Protein AF-A0A240C287-F1 (afdb_monomer_lite)

Radius of gyration: 13.53 Å; chains: 1; bounding box: 30×16×38 Å

Organism: NCBI:txid1294

pLDDT: mean 85.74, std 6.28, range [61.5, 94.25]

Structure (mmCIF, N/CA/C/O backbone):
data_AF-A0A240C287-F1
#
_entry.id   AF-A0A240C287-F1
#
loop_
_atom_site.group_PDB
_atom_site.id
_atom_site.type_symbol
_atom_site.label_atom_id
_atom_site.label_alt_id
_atom_site.label_comp_id
_atom_site.label_asym_id
_atom_site.label_entity_id
_atom_site.label_seq_id
_atom_site.pdbx_PDB_ins_code
_atom_site.Cartn_x
_atom_site.Cartn_y
_atom_site.Cartn_z
_atom_site.occupancy
_atom_site.B_iso_or_equiv
_atom_site.auth_seq_id
_atom_site.auth_comp_id
_atom_site.auth_asym_id
_atom_site.auth_atom_id
_atom_site.pdbx_PDB_model_num
ATOM 1 N N . MET A 1 1 ? -13.931 -1.116 14.728 1.00 67.94 1 MET A N 1
ATOM 2 C CA . MET A 1 1 ? -13.907 -1.175 13.246 1.00 67.94 1 MET A CA 1
ATOM 3 C C . MET A 1 1 ? -13.516 0.127 12.539 1.00 67.94 1 MET A C 1
ATOM 5 O O . MET A 1 1 ? -13.131 0.064 11.373 1.00 67.94 1 MET A O 1
ATOM 9 N N . LYS A 1 2 ? -13.631 1.309 13.165 1.00 74.06 2 LYS A N 1
ATOM 10 C CA . LYS A 1 2 ? -13.395 2.599 12.483 1.00 74.06 2 LYS A CA 1
ATOM 11 C C . LYS A 1 2 ? -11.938 2.746 12.015 1.00 74.06 2 LYS A C 1
ATOM 13 O O . LYS A 1 2 ? -11.695 3.200 10.900 1.00 74.06 2 LYS A O 1
ATOM 18 N N . TYR A 1 3 ? -10.982 2.277 12.820 1.00 78.62 3 TYR A N 1
ATOM 19 C CA . TYR A 1 3 ? -9.550 2.363 12.514 1.00 78.62 3 TYR A CA 1
ATOM 20 C C . TYR A 1 3 ? -9.089 1.324 11.488 1.00 78.62 3 TYR A C 1
ATOM 22 O O . TYR A 1 3 ? -8.163 1.584 10.725 1.00 78.62 3 TYR A O 1
ATOM 30 N N . ARG A 1 4 ? -9.786 0.184 11.391 1.00 77.19 4 ARG A N 1
ATOM 31 C CA . ARG A 1 4 ? -9.576 -0.797 10.314 1.00 77.19 4 ARG A CA 1
ATOM 32 C C . ARG A 1 4 ? -9.947 -0.231 8.945 1.00 77.19 4 ARG A C 1
ATOM 34 O O . ARG A 1 4 ? -9.164 -0.356 8.012 1.00 77.19 4 ARG A O 1
ATOM 41 N N . ILE A 1 5 ? -11.105 0.423 8.836 1.00 83.56 5 ILE A N 1
ATOM 42 C CA . ILE A 1 5 ? -11.541 1.068 7.586 1.00 83.56 5 ILE A CA 1
A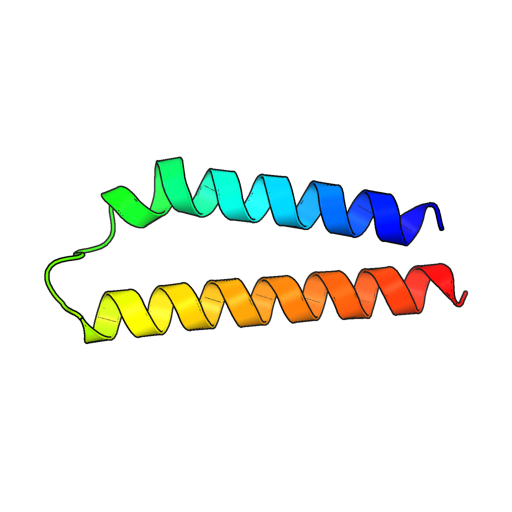TOM 43 C C . ILE A 1 5 ? -10.558 2.181 7.202 1.00 83.56 5 ILE A C 1
ATOM 45 O O . ILE A 1 5 ? -10.136 2.257 6.052 1.00 83.56 5 ILE A O 1
ATOM 49 N N . LEU A 1 6 ? -10.119 2.986 8.175 1.00 85.81 6 LEU A N 1
ATOM 50 C CA . LEU A 1 6 ? -9.116 4.029 7.951 1.00 85.81 6 LEU A CA 1
ATOM 51 C C . LEU A 1 6 ? -7.777 3.456 7.450 1.00 85.81 6 LEU A C 1
ATOM 53 O O . LEU A 1 6 ? -7.192 3.998 6.517 1.00 85.81 6 LEU A O 1
ATOM 57 N N . ALA A 1 7 ? -7.308 2.348 8.030 1.00 86.06 7 ALA A N 1
ATOM 58 C CA . ALA A 1 7 ? -6.080 1.674 7.610 1.00 86.06 7 ALA A CA 1
ATOM 59 C C . ALA A 1 7 ? -6.176 1.123 6.177 1.00 86.06 7 ALA A C 1
ATOM 61 O O . ALA A 1 7 ? -5.219 1.241 5.415 1.00 86.06 7 ALA A O 1
ATOM 62 N N . ILE A 1 8 ? -7.335 0.584 5.784 1.00 86.50 8 ILE A N 1
ATOM 63 C CA . ILE A 1 8 ? -7.592 0.125 4.408 1.00 86.50 8 ILE A CA 1
ATOM 64 C C . ILE A 1 8 ? -7.574 1.303 3.426 1.00 86.50 8 ILE A C 1
ATOM 66 O O . ILE A 1 8 ? -6.975 1.202 2.353 1.00 86.50 8 ILE A O 1
ATOM 70 N N . ILE A 1 9 ? -8.194 2.428 3.792 1.00 90.44 9 ILE A N 1
ATOM 71 C CA . ILE A 1 9 ? -8.187 3.649 2.973 1.00 90.44 9 ILE A CA 1
ATOM 72 C C . ILE A 1 9 ? -6.754 4.166 2.812 1.00 90.44 9 ILE A C 1
ATOM 74 O O . ILE A 1 9 ? -6.319 4.416 1.689 1.00 90.44 9 ILE A O 1
ATOM 78 N N . LEU A 1 10 ? -5.997 4.262 3.910 1.00 89.06 10 LEU A N 1
ATOM 79 C CA . LEU A 1 10 ? -4.588 4.660 3.894 1.00 89.06 10 LEU A CA 1
ATOM 80 C C . LEU A 1 10 ? -3.762 3.750 2.989 1.00 89.06 10 LEU A C 1
ATOM 82 O O . LEU A 1 10 ? -3.080 4.243 2.097 1.00 89.06 10 LEU A O 1
ATOM 86 N N . PHE A 1 11 ? -3.884 2.433 3.157 1.00 90.69 11 PHE A N 1
ATOM 87 C CA . PHE A 1 11 ? -3.178 1.461 2.329 1.00 90.69 11 PHE A CA 1
ATOM 88 C C . PHE A 1 11 ? -3.521 1.602 0.839 1.00 90.69 11 PHE A C 1
ATOM 90 O O . PHE A 1 11 ? -2.629 1.556 -0.009 1.00 90.69 11 PHE A O 1
ATOM 97 N N . SER A 1 12 ? -4.795 1.836 0.515 1.00 90.19 12 SER A N 1
ATOM 98 C CA . SER A 1 12 ? -5.248 2.043 -0.866 1.00 90.19 12 SER A CA 1
ATOM 99 C C . SER A 1 12 ? -4.633 3.304 -1.477 1.00 90.19 12 SER A C 1
ATOM 101 O O . SER A 1 12 ? -4.109 3.255 -2.588 1.00 90.19 12 SER A O 1
ATOM 103 N N . ILE A 1 13 ? -4.615 4.418 -0.737 1.00 93.31 13 ILE A N 1
ATOM 104 C CA . ILE A 1 13 ? -3.988 5.674 -1.178 1.00 93.31 13 ILE A CA 1
ATOM 105 C C . ILE A 1 13 ? -2.481 5.483 -1.379 1.00 93.31 13 ILE A C 1
ATOM 107 O O . ILE A 1 13 ? -1.942 5.915 -2.399 1.00 93.31 13 ILE A O 1
ATOM 111 N N . THR A 1 14 ? -1.794 4.818 -0.445 1.00 89.69 14 THR A N 1
ATOM 112 C CA . THR A 1 14 ? -0.351 4.556 -0.552 1.00 89.69 14 THR A CA 1
ATOM 113 C C . THR A 1 14 ? -0.033 3.687 -1.767 1.00 89.69 14 THR A C 1
ATOM 115 O O . THR A 1 14 ? 0.889 4.001 -2.516 1.00 89.69 14 THR A O 1
ATOM 118 N N . THR A 1 15 ? -0.830 2.645 -2.009 1.00 89.12 15 THR A N 1
ATOM 119 C CA . THR A 1 15 ? -0.661 1.733 -3.150 1.00 89.12 15 THR A CA 1
ATOM 120 C C . THR A 1 15 ? -0.895 2.448 -4.480 1.00 89.12 15 THR A C 1
ATOM 122 O O . THR A 1 15 ? -0.083 2.31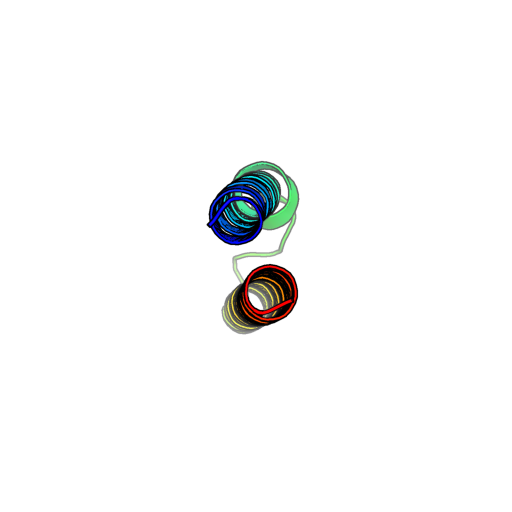8 -5.393 1.00 89.12 15 THR A O 1
ATOM 125 N N . LEU A 1 16 ? -1.951 3.262 -4.585 1.00 92.19 16 LEU A N 1
ATOM 126 C CA . LEU A 1 16 ? -2.230 4.061 -5.783 1.00 92.19 16 LEU A CA 1
ATOM 127 C C . LEU A 1 16 ? -1.121 5.082 -6.051 1.00 92.19 16 LEU A C 1
ATOM 129 O O . LEU A 1 16 ? -0.629 5.188 -7.171 1.00 92.19 16 LEU A O 1
ATOM 133 N N . THR A 1 17 ? -0.686 5.798 -5.015 1.00 90.88 17 THR A N 1
ATOM 134 C CA . THR A 1 17 ? 0.417 6.765 -5.112 1.00 90.88 17 THR A CA 1
ATOM 135 C C . THR A 1 17 ? 1.688 6.080 -5.596 1.00 90.88 17 THR A C 1
ATOM 137 O O . THR A 1 17 ? 2.375 6.579 -6.487 1.00 90.88 17 THR A O 1
ATOM 140 N N . TYR A 1 18 ? 1.985 4.908 -5.040 1.00 89.00 18 TYR A N 1
ATOM 141 C CA . TYR A 1 18 ? 3.132 4.125 -5.449 1.00 89.00 18 TYR A CA 1
ATOM 142 C C . TYR A 1 18 ? 3.035 3.707 -6.921 1.00 89.00 18 TYR A C 1
ATOM 144 O O . TYR A 1 18 ? 3.957 3.987 -7.684 1.00 89.00 18 TYR A O 1
ATOM 152 N N . TYR A 1 19 ? 1.911 3.124 -7.338 1.00 87.69 19 TYR A N 1
ATOM 153 C CA . TYR A 1 19 ? 1.719 2.620 -8.698 1.00 87.69 19 TYR A CA 1
ATOM 154 C C . TYR A 1 19 ? 1.762 3.728 -9.761 1.00 87.69 19 TYR A C 1
ATOM 156 O O . TYR A 1 19 ? 2.423 3.582 -10.784 1.00 87.69 19 TYR A O 1
ATOM 164 N N . PHE A 1 20 ? 1.099 4.863 -9.522 1.00 88.88 20 PHE A N 1
ATOM 165 C CA . PHE A 1 20 ? 0.983 5.923 -10.528 1.00 88.88 20 PHE A CA 1
ATOM 166 C C . PHE A 1 20 ? 2.137 6.930 -10.519 1.00 88.88 20 PHE A C 1
ATOM 168 O O . PHE A 1 20 ? 2.427 7.515 -11.560 1.00 88.88 20 PHE A O 1
ATOM 175 N N . LEU A 1 21 ? 2.788 7.173 -9.375 1.00 87.31 21 LEU A N 1
ATOM 176 C CA . LEU A 1 21 ? 3.785 8.249 -9.255 1.00 87.31 21 LEU A CA 1
ATOM 177 C C . LEU A 1 21 ? 5.211 7.756 -9.019 1.00 87.31 21 LEU A C 1
ATOM 179 O O . LEU A 1 21 ? 6.151 8.426 -9.452 1.00 87.31 21 LEU A O 1
ATOM 183 N N . ILE A 1 22 ? 5.382 6.639 -8.307 1.00 85.00 22 ILE A N 1
ATOM 184 C CA . ILE A 1 22 ? 6.700 6.141 -7.885 1.00 85.00 22 ILE A CA 1
ATOM 185 C C . ILE A 1 22 ? 7.188 5.059 -8.847 1.00 85.00 22 ILE A C 1
ATOM 187 O O . ILE A 1 22 ? 8.282 5.177 -9.391 1.00 85.00 22 ILE A O 1
ATOM 191 N N . GLN A 1 23 ? 6.365 4.044 -9.109 1.00 83.75 23 GLN A N 1
ATOM 192 C CA . GLN A 1 23 ? 6.686 2.916 -9.977 1.00 83.75 23 GLN A CA 1
ATOM 193 C C . GLN A 1 23 ? 7.156 3.319 -11.389 1.00 83.75 23 GLN A C 1
ATOM 195 O O . GLN A 1 23 ? 8.201 2.814 -11.786 1.00 83.75 23 GLN A O 1
ATOM 200 N N . PRO A 1 24 ? 6.523 4.256 -12.129 1.00 83.31 24 PRO A N 1
ATOM 201 C CA . PRO A 1 24 ? 7.007 4.655 -13.459 1.00 83.31 24 PRO A CA 1
ATOM 202 C C . PRO A 1 24 ? 8.337 5.423 -13.438 1.00 83.31 24 PRO A C 1
ATOM 204 O O . PRO A 1 24 ? 8.964 5.589 -14.479 1.00 83.31 24 PRO A O 1
ATOM 207 N N . LYS A 1 25 ? 8.767 5.916 -12.269 1.00 84.94 25 LYS A N 1
ATOM 208 C CA . LYS A 1 25 ? 10.065 6.581 -12.085 1.00 84.94 25 LYS A CA 1
ATOM 209 C C . LYS A 1 25 ? 11.154 5.616 -11.618 1.00 84.94 25 LYS A C 1
ATOM 211 O O . LYS A 1 25 ? 12.324 5.993 -11.598 1.00 84.94 25 LYS A O 1
ATOM 216 N N . LEU A 1 26 ? 10.787 4.402 -11.208 1.00 81.38 26 LEU A N 1
ATOM 217 C CA . LEU A 1 26 ? 11.746 3.350 -10.901 1.00 81.38 26 LEU A CA 1
ATOM 218 C C . LEU A 1 26 ? 12.214 2.697 -12.198 1.00 81.38 26 LEU A C 1
ATOM 220 O O . LEU A 1 26 ? 11.432 2.476 -13.119 1.00 81.38 26 LEU A O 1
ATOM 224 N N . ASN A 1 27 ? 13.495 2.339 -12.235 1.00 76.88 27 ASN A N 1
ATOM 225 C CA . ASN A 1 27 ? 14.053 1.564 -13.331 1.00 76.88 27 ASN A CA 1
ATOM 226 C C . ASN A 1 27 ? 13.527 0.116 -13.264 1.00 76.88 27 ASN A C 1
ATOM 228 O O . ASN A 1 27 ? 14.094 -0.737 -12.578 1.00 76.88 27 ASN A O 1
ATOM 232 N N . LEU A 1 28 ? 12.391 -0.111 -13.925 1.00 70.88 28 LEU A N 1
ATOM 233 C CA . LEU A 1 28 ? 11.637 -1.367 -13.949 1.00 70.88 28 LEU A CA 1
ATOM 234 C C . LEU A 1 28 ? 12.337 -2.484 -14.733 1.00 70.88 28 LEU A C 1
ATOM 236 O O . LEU A 1 28 ? 11.990 -3.649 -14.551 1.00 70.88 28 LEU A O 1
ATOM 240 N N . ASP A 1 29 ? 13.348 -2.148 -15.534 1.00 80.38 29 ASP A N 1
ATOM 241 C CA . ASP A 1 29 ? 14.126 -3.120 -16.308 1.00 80.38 29 ASP A CA 1
ATOM 242 C C . ASP A 1 29 ? 15.020 -3.986 -15.411 1.00 80.38 29 ASP A C 1
ATOM 244 O O . ASP A 1 29 ? 15.457 -5.068 -15.806 1.00 80.38 29 ASP A O 1
ATOM 248 N N . ASN A 1 30 ? 15.283 -3.536 -14.178 1.00 85.38 30 ASN A N 1
ATOM 249 C CA . ASN A 1 30 ? 16.007 -4.323 -13.195 1.00 85.38 30 ASN A CA 1
ATOM 250 C C . ASN A 1 30 ? 15.027 -5.128 -12.313 1.00 85.38 30 ASN A C 1
ATOM 252 O O . ASN A 1 30 ? 14.385 -4.553 -11.422 1.00 85.38 30 ASN A O 1
ATOM 256 N N . PRO A 1 31 ? 14.958 -6.465 -12.467 1.00 85.31 31 PRO A N 1
ATOM 257 C CA . PRO A 1 31 ? 14.048 -7.306 -11.689 1.00 85.31 31 PRO A CA 1
ATOM 258 C C . PRO A 1 31 ? 14.331 -7.250 -10.179 1.00 85.31 31 PRO A C 1
ATOM 260 O O . PRO A 1 31 ? 13.409 -7.384 -9.374 1.00 85.31 31 PRO A O 1
ATOM 263 N N . MET A 1 32 ? 15.580 -6.982 -9.779 1.00 88.25 32 MET A N 1
ATOM 264 C CA . MET A 1 32 ? 15.963 -6.810 -8.376 1.00 88.25 32 MET A CA 1
ATOM 265 C C . MET A 1 32 ? 15.327 -5.548 -7.776 1.00 88.25 32 MET A C 1
ATOM 267 O O . MET A 1 32 ? 14.844 -5.575 -6.646 1.00 88.25 32 MET A O 1
ATOM 271 N N . ILE A 1 33 ? 15.286 -4.446 -8.534 1.00 85.56 33 ILE A N 1
ATOM 272 C CA . ILE A 1 33 ? 14.688 -3.177 -8.088 1.00 85.56 33 ILE A CA 1
ATOM 273 C C . ILE A 1 33 ? 13.172 -3.328 -7.962 1.00 85.56 33 ILE A C 1
ATOM 275 O O . ILE A 1 33 ? 12.606 -2.906 -6.954 1.00 85.56 33 ILE A O 1
ATOM 279 N N . HIS A 1 34 ? 12.530 -3.987 -8.930 1.00 85.88 34 HIS A N 1
ATOM 280 C CA . HIS A 1 34 ? 11.097 -4.279 -8.875 1.00 85.88 34 HIS A CA 1
ATOM 281 C C . HIS A 1 34 ? 10.726 -5.152 -7.667 1.00 85.88 34 HIS A C 1
ATOM 283 O O . HIS A 1 34 ? 9.734 -4.903 -6.976 1.00 85.88 34 HIS A O 1
ATOM 289 N N . PHE A 1 35 ? 11.547 -6.162 -7.368 1.00 87.31 35 PHE A N 1
ATOM 290 C CA . PHE A 1 35 ? 11.353 -6.999 -6.190 1.00 87.31 35 PHE A CA 1
ATOM 291 C C . PHE A 1 35 ? 11.495 -6.192 -4.893 1.00 87.31 35 PHE A C 1
ATOM 293 O O . PHE A 1 35 ? 10.602 -6.226 -4.047 1.00 87.31 35 PHE A O 1
ATOM 300 N N . MET A 1 36 ? 12.572 -5.411 -4.755 1.00 89.88 36 MET A N 1
ATOM 301 C CA . MET A 1 36 ? 12.821 -4.592 -3.563 1.00 89.88 36 MET A CA 1
ATOM 302 C C . MET A 1 36 ? 11.726 -3.552 -3.332 1.00 89.88 36 MET A C 1
ATOM 304 O O . MET A 1 36 ? 11.313 -3.319 -2.194 1.00 89.88 36 MET A O 1
ATOM 308 N N . SER A 1 37 ? 11.214 -2.943 -4.398 1.00 88.31 37 SER A N 1
ATOM 309 C CA . SER A 1 37 ? 10.165 -1.938 -4.290 1.00 88.31 37 SER A CA 1
ATOM 310 C C . SER A 1 37 ? 8.816 -2.554 -3.902 1.00 88.31 37 SER A C 1
ATOM 312 O O . SER A 1 37 ? 8.128 -2.018 -3.032 1.00 88.31 37 SER A O 1
ATOM 314 N N . THR A 1 38 ? 8.482 -3.724 -4.454 1.00 88.06 38 THR A N 1
ATOM 315 C CA . THR A 1 38 ? 7.286 -4.493 -4.074 1.00 88.06 38 THR A CA 1
ATOM 316 C C . THR A 1 38 ? 7.364 -4.948 -2.616 1.00 88.06 38 THR A C 1
ATOM 318 O O . THR A 1 38 ? 6.403 -4.800 -1.861 1.00 88.06 38 THR A O 1
ATOM 321 N N . LEU A 1 39 ? 8.528 -5.447 -2.191 1.00 92.50 39 LEU A N 1
ATOM 322 C CA . LEU A 1 39 ? 8.768 -5.898 -0.821 1.00 92.50 39 LEU A CA 1
ATOM 323 C C . LEU A 1 39 ? 8.665 -4.732 0.174 1.00 92.50 39 LEU A C 1
ATOM 325 O O . LEU A 1 39 ? 8.055 -4.871 1.233 1.00 92.50 39 LEU A O 1
ATOM 329 N N . THR A 1 40 ? 9.166 -3.554 -0.201 1.00 90.25 40 THR A N 1
ATOM 330 C CA . THR A 1 40 ? 9.023 -2.326 0.595 1.00 90.25 40 THR A CA 1
ATOM 331 C C . THR A 1 40 ? 7.552 -1.935 0.761 1.00 90.25 40 THR A C 1
ATOM 333 O O . THR A 1 40 ? 7.107 -1.675 1.880 1.00 90.25 40 THR A O 1
ATOM 336 N N . LEU A 1 41 ? 6.769 -1.948 -0.325 1.00 90.88 41 LEU A N 1
A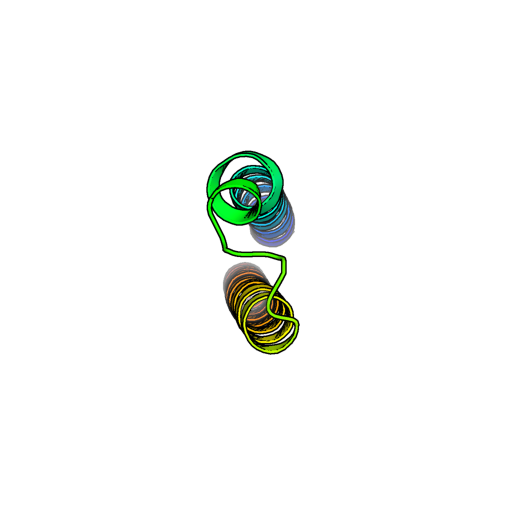TOM 337 C CA . LEU A 1 41 ? 5.336 -1.641 -0.277 1.00 90.88 41 LEU A CA 1
ATOM 338 C C . LEU A 1 41 ? 4.573 -2.628 0.620 1.00 90.88 41 LEU A C 1
ATOM 340 O O . LEU A 1 41 ? 3.706 -2.229 1.400 1.00 90.88 41 LEU A O 1
ATOM 344 N N . PHE A 1 42 ? 4.930 -3.910 0.546 1.00 90.81 42 PHE A N 1
ATOM 345 C CA . PHE A 1 42 ? 4.333 -4.960 1.363 1.00 90.81 42 PHE A CA 1
ATOM 346 C C . PHE A 1 42 ? 4.605 -4.757 2.860 1.00 90.81 42 PHE A C 1
ATOM 348 O O . PHE A 1 42 ? 3.681 -4.842 3.671 1.00 90.81 42 PHE A O 1
ATOM 355 N N . ILE A 1 43 ? 5.842 -4.411 3.234 1.00 94.25 43 ILE A N 1
ATOM 356 C CA . ILE A 1 43 ? 6.201 -4.100 4.627 1.00 94.25 43 ILE A CA 1
ATOM 357 C C . ILE A 1 43 ? 5.411 -2.887 5.134 1.00 94.25 43 ILE A C 1
ATOM 359 O O . ILE A 1 43 ? 4.856 -2.934 6.233 1.00 94.25 43 ILE A O 1
ATOM 363 N N . ILE A 1 44 ? 5.305 -1.821 4.334 1.00 91.81 44 ILE A N 1
ATOM 364 C CA . ILE A 1 44 ? 4.516 -0.631 4.691 1.00 91.81 44 ILE A CA 1
ATOM 365 C C . ILE A 1 44 ? 3.045 -1.013 4.920 1.00 91.81 44 ILE A C 1
ATOM 367 O O . ILE A 1 44 ? 2.453 -0.614 5.925 1.00 91.81 44 ILE A O 1
ATOM 371 N N . GLY A 1 45 ? 2.470 -1.838 4.042 1.00 90.44 45 GLY A N 1
ATOM 372 C CA . GLY A 1 45 ? 1.106 -2.342 4.189 1.00 90.44 45 GLY A CA 1
ATOM 373 C C . GLY A 1 45 ? 0.887 -3.148 5.466 1.00 90.44 45 GLY A C 1
ATOM 374 O O . GLY A 1 45 ? -0.088 -2.915 6.184 1.00 90.44 45 GLY A O 1
ATOM 375 N N . LEU A 1 46 ? 1.820 -4.043 5.798 1.00 91.12 46 LEU A N 1
ATOM 376 C CA . LEU A 1 46 ? 1.778 -4.809 7.044 1.00 91.12 46 LEU A CA 1
ATOM 377 C C . LEU A 1 46 ? 1.814 -3.898 8.274 1.00 9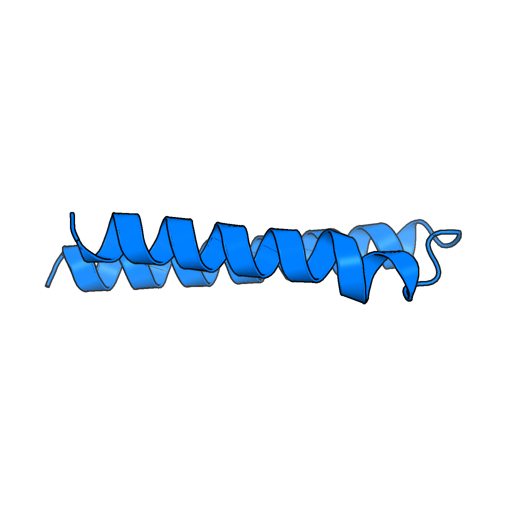1.12 46 LEU A C 1
ATOM 379 O O . LEU A 1 46 ? 1.017 -4.089 9.191 1.00 91.12 46 LEU A O 1
ATOM 383 N N . ILE A 1 47 ? 2.687 -2.887 8.287 1.00 92.12 47 ILE A N 1
ATOM 384 C CA . ILE A 1 47 ? 2.787 -1.932 9.398 1.00 92.12 47 ILE A CA 1
ATOM 385 C C . ILE A 1 47 ? 1.467 -1.174 9.574 1.00 92.12 47 ILE A C 1
ATOM 387 O O . ILE A 1 47 ? 0.936 -1.124 10.685 1.00 92.12 47 ILE A O 1
ATOM 391 N N . ILE A 1 48 ? 0.896 -0.641 8.488 1.00 89.56 48 ILE A N 1
ATOM 392 C CA . ILE A 1 48 ? -0.392 0.071 8.513 1.00 89.56 48 ILE A CA 1
ATOM 393 C C . ILE A 1 48 ? -1.500 -0.843 9.046 1.00 89.56 48 ILE A C 1
ATOM 395 O O . ILE A 1 48 ? -2.293 -0.431 9.894 1.00 89.56 48 ILE A O 1
ATOM 399 N N . CYS A 1 49 ? -1.534 -2.100 8.601 1.00 87.44 49 CYS A N 1
ATOM 400 C CA . CYS A 1 49 ? -2.539 -3.062 9.031 1.00 87.44 49 CYS A CA 1
ATOM 401 C C . CYS A 1 49 ? -2.394 -3.436 10.517 1.00 87.44 49 CYS A C 1
ATOM 403 O O . CYS A 1 49 ? -3.393 -3.502 11.237 1.00 87.44 49 CYS A O 1
ATOM 405 N N . VAL A 1 50 ? -1.166 -3.649 11.004 1.00 88.88 50 VAL A N 1
ATOM 406 C CA . VAL A 1 50 ? -0.890 -3.950 12.419 1.00 88.88 50 VAL A CA 1
ATOM 407 C C . VAL A 1 50 ? -1.252 -2.765 13.310 1.00 88.88 50 VAL A C 1
ATOM 409 O O . VAL A 1 50 ? -1.899 -2.957 14.339 1.00 88.88 50 VAL A O 1
ATOM 412 N N . ILE A 1 51 ? -0.888 -1.542 12.913 1.00 87.94 51 ILE A N 1
ATOM 413 C CA . ILE A 1 51 ? -1.245 -0.320 13.646 1.00 87.94 51 ILE A CA 1
ATOM 414 C C . ILE A 1 51 ? -2.763 -0.139 13.661 1.00 87.94 51 ILE A C 1
ATOM 416 O O . ILE A 1 51 ? -3.342 0.050 14.728 1.00 87.94 51 ILE A O 1
ATOM 420 N N . GLY A 1 52 ? -3.419 -0.263 12.505 1.00 85.31 52 GLY A N 1
ATOM 421 C CA . GLY A 1 52 ? -4.872 -0.162 12.390 1.00 85.31 52 GLY A CA 1
ATOM 422 C C . GLY A 1 52 ? -5.601 -1.177 13.265 1.00 85.31 52 GLY A C 1
ATOM 423 O O . GLY A 1 52 ? -6.595 -0.834 13.897 1.00 85.31 52 GLY A O 1
ATOM 424 N N . ARG A 1 53 ? -5.082 -2.408 13.367 1.00 84.25 53 ARG A N 1
ATOM 425 C CA . ARG A 1 53 ? -5.619 -3.434 14.268 1.00 84.25 53 ARG A CA 1
ATOM 426 C C . ARG A 1 53 ? -5.396 -3.087 15.740 1.00 84.25 53 ARG A C 1
ATOM 428 O O . ARG A 1 53 ? -6.351 -3.159 16.502 1.00 84.25 53 ARG A O 1
ATOM 435 N N . LYS A 1 54 ? -4.183 -2.684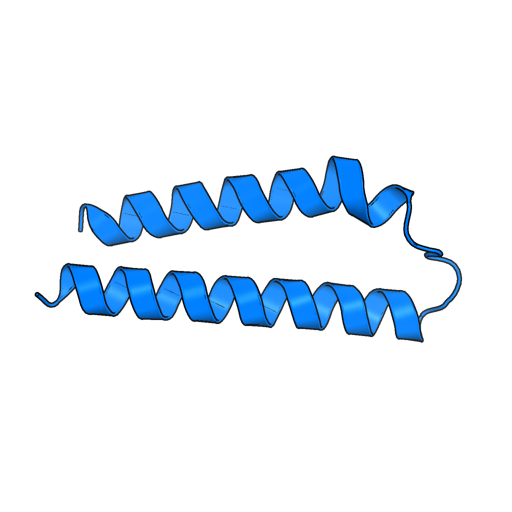 16.131 1.00 84.62 54 LYS A N 1
ATOM 436 C CA . LYS A 1 54 ? -3.874 -2.300 17.521 1.00 84.62 54 LYS A CA 1
ATOM 437 C C . LYS A 1 54 ? -4.697 -1.105 18.002 1.00 84.62 54 LYS A C 1
ATOM 439 O O . LYS A 1 54 ? -5.065 -1.059 19.167 1.00 84.62 54 LYS A O 1
ATOM 444 N N . LEU A 1 55 ? -4.975 -0.146 17.120 1.00 82.88 55 LEU A N 1
ATOM 445 C CA . LEU A 1 55 ? -5.830 1.003 17.423 1.00 82.88 55 LEU A CA 1
ATOM 446 C C . LEU A 1 55 ? -7.309 0.626 17.546 1.00 82.88 55 LEU A C 1
ATOM 448 O O . LEU A 1 55 ? -8.041 1.318 18.233 1.00 82.88 55 LEU A O 1
ATOM 452 N N . ASP A 1 56 ? -7.747 -0.442 16.877 1.00 80.56 56 ASP A N 1
ATOM 453 C CA . ASP A 1 56 ? -9.128 -0.930 16.947 1.00 80.56 56 ASP A CA 1
ATOM 454 C C . ASP A 1 56 ? -9.382 -1.839 18.161 1.00 80.56 56 ASP A C 1
ATOM 456 O O . ASP A 1 56 ? -10.531 -2.023 18.549 1.00 80.56 56 ASP A O 1
ATOM 460 N N . GLU A 1 57 ? -8.322 -2.423 18.731 1.00 76.94 57 GL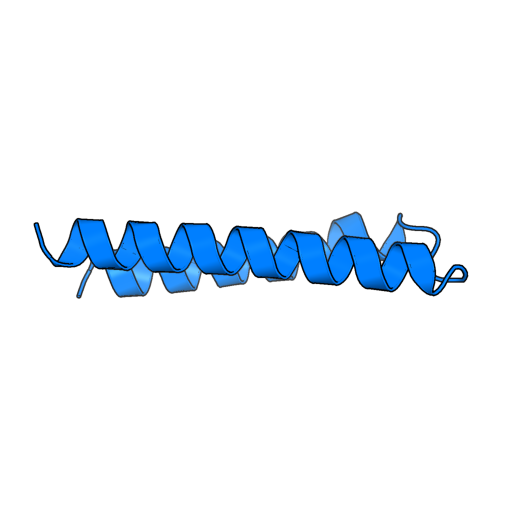U A N 1
ATOM 461 C CA . GLU A 1 57 ? -8.343 -3.204 19.980 1.00 76.94 57 GLU A CA 1
ATOM 462 C C . GLU A 1 57 ? -8.305 -2.313 21.241 1.00 76.94 57 GLU A C 1
ATOM 464 O O . GLU A 1 57 ? -8.479 -2.825 22.346 1.00 76.94 57 GLU A O 1
ATOM 469 N N . LYS A 1 58 ? -8.082 -1.001 21.082 1.00 61.50 58 LYS A N 1
ATOM 470 C CA . LYS A 1 58 ? -8.013 -0.003 22.158 1.00 61.50 58 LYS A CA 1
ATOM 471 C C . LYS A 1 58 ? -9.292 0.830 22.226 1.00 61.50 58 LYS A C 1
ATOM 473 O O . LYS A 1 58 ? -9.675 1.185 23.360 1.00 61.50 58 LYS A O 1
#

Secondary structure (DSSP, 8-state):
-HHHHHHHHHHHHHHHHIIIIIGGGS-TT-HHHHHHHHHHHHHHHHHHHHHHHHHH--

Foldseek 3Di:
DVLQVVLVVVLVVLVVCCVPPPVVVDPVVDVVSVVVSVVVSVVVSVVSNVVSVVVVVD

Sequence (58 aa):
MKYRILAIILFSITTLTYYFLIQPKLNLDNPMIHFMSTLTLFIIGLIICVIGRKLDEK